Protein AF-A0A960Y472-F1 (afdb_monomer_lite)

Sequence (62 aa):
MKKGDRAKIKKNTFLFQGFFVHTNSIVEIAEITEEGIHVVYNDKEGFPHVIPNLKESELELV

Foldseek 3Di:
DDAQFKKFFQDPWDDDPRDIDHGRAIWGFHDQDPQGTWTWGQDPVRDTDIDPRDHPVRIGTD

Secondary structure (DSSP, 8-state):
--TT-EEEE-SPPEEETTEEE-TT-EEEEEEE-SS-EEEEEE-TT--EEEEEEE-GGGEEE-

Radius of gyration: 10.47 Å; chains: 1; bounding box: 24×25×26 Å

pLDDT: mean 94.3, std 2.87, range [85.81, 97.56]

Structure (mmCIF, N/CA/C/O backbone):
data_AF-A0A960Y472-F1
#
_entry.id   AF-A0A960Y472-F1
#
loop_
_atom_site.group_PDB
_atom_site.id
_atom_site.type_symbol
_atom_site.label_atom_id
_atom_site.label_alt_id
_atom_site.label_comp_id
_atom_site.label_asym_id
_atom_site.label_entity_id
_atom_site.label_seq_id
_atom_site.pdbx_PDB_ins_code
_atom_site.Cartn_x
_atom_site.Cartn_y
_atom_site.Cartn_z
_atom_site.occupancy
_atom_site.B_iso_or_equiv
_atom_site.auth_seq_id
_atom_site.auth_comp_id
_atom_site.auth_asym_id
_atom_site.auth_atom_id
_atom_site.pdbx_PDB_model_num
ATOM 1 N N . MET A 1 1 ? -6.694 -8.995 3.383 1.00 86.12 1 MET A N 1
ATOM 2 C CA . MET A 1 1 ? -5.344 -8.574 2.947 1.00 86.12 1 MET A CA 1
ATOM 3 C C . MET A 1 1 ? -4.328 -9.201 3.889 1.00 86.12 1 MET A C 1
ATOM 5 O O . MET A 1 1 ? -4.645 -9.353 5.064 1.00 86.12 1 MET A O 1
ATOM 9 N N . LYS A 1 2 ? -3.147 -9.582 3.410 1.00 92.62 2 LYS A N 1
ATOM 10 C CA . LYS A 1 2 ? -2.013 -10.046 4.226 1.00 92.62 2 LYS A CA 1
ATOM 11 C C . LYS A 1 2 ? -0.706 -9.443 3.709 1.00 92.62 2 LYS A C 1
ATOM 13 O O . LYS A 1 2 ? -0.642 -8.966 2.580 1.00 92.62 2 LYS A O 1
ATOM 18 N N . LYS A 1 3 ? 0.346 -9.495 4.530 1.00 94.62 3 LYS A N 1
ATOM 19 C CA . LYS A 1 3 ? 1.703 -9.109 4.122 1.00 94.62 3 LYS A CA 1
ATOM 20 C C . LYS A 1 3 ? 2.119 -9.842 2.838 1.00 94.62 3 LYS A C 1
ATOM 22 O O . LYS A 1 3 ? 1.941 -11.057 2.743 1.00 94.62 3 LYS A O 1
ATOM 27 N N . GLY A 1 4 ? 2.675 -9.097 1.886 1.00 95.44 4 GLY A N 1
ATOM 28 C CA . GLY A 1 4 ? 3.079 -9.575 0.563 1.00 95.44 4 GLY A CA 1
ATOM 29 C C . GLY A 1 4 ? 1.969 -9.575 -0.495 1.00 95.44 4 GLY A C 1
ATOM 30 O O . GLY A 1 4 ? 2.267 -9.794 -1.668 1.00 95.44 4 GLY A O 1
ATOM 31 N N . ASP A 1 5 ? 0.707 -9.319 -0.129 1.00 96.62 5 ASP A N 1
ATOM 32 C CA . ASP A 1 5 ? -0.345 -9.101 -1.127 1.00 96.62 5 ASP A CA 1
ATOM 33 C C . ASP A 1 5 ? -0.081 -7.805 -1.905 1.00 96.62 5 ASP A C 1
ATOM 35 O O . ASP A 1 5 ? 0.514 -6.855 -1.389 1.00 96.62 5 ASP A O 1
ATOM 39 N N . ARG A 1 6 ? -0.586 -7.737 -3.138 1.00 96.94 6 ARG A N 1
ATOM 40 C CA . ARG A 1 6 ? -0.613 -6.499 -3.919 1.00 96.94 6 ARG A CA 1
ATOM 41 C C . ARG A 1 6 ? -1.986 -5.853 -3.833 1.00 96.94 6 ARG A C 1
ATOM 43 O O . ARG A 1 6 ? -3.009 -6.534 -3.865 1.00 96.94 6 ARG A O 1
ATOM 50 N N . ALA A 1 7 ? -2.001 -4.532 -3.745 1.00 97.06 7 ALA A N 1
ATOM 51 C CA . ALA A 1 7 ? -3.218 -3.742 -3.696 1.00 97.06 7 ALA A CA 1
ATOM 52 C C . ALA A 1 7 ? -3.103 -2.491 -4.574 1.00 97.06 7 ALA A C 1
ATOM 54 O O . ALA A 1 7 ? -2.010 -1.993 -4.835 1.00 97.06 7 ALA A O 1
ATOM 55 N N . LYS A 1 8 ? -4.241 -1.962 -5.018 1.00 97.06 8 LYS A N 1
ATOM 5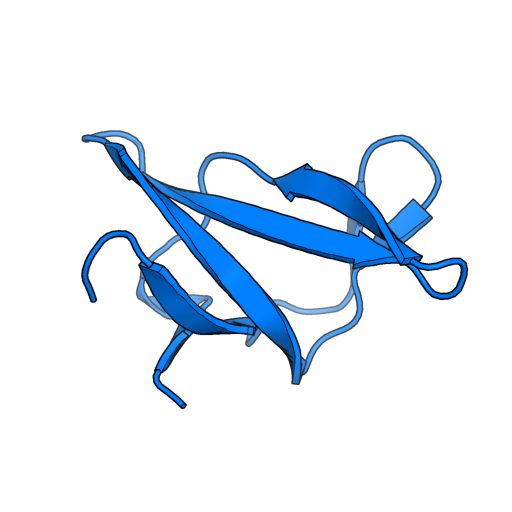6 C CA . LYS A 1 8 ? -4.374 -0.633 -5.615 1.00 97.06 8 LYS A CA 1
ATOM 57 C C . LYS A 1 8 ? -4.743 0.384 -4.551 1.00 97.06 8 LYS A C 1
ATOM 59 O O . LYS A 1 8 ? -5.630 0.138 -3.738 1.00 97.06 8 LYS A O 1
ATOM 64 N N . ILE A 1 9 ? -4.136 1.562 -4.621 1.00 96.31 9 ILE A N 1
ATOM 65 C CA . ILE A 1 9 ? -4.531 2.707 -3.796 1.00 96.31 9 ILE A CA 1
ATOM 66 C C . ILE A 1 9 ? -5.828 3.317 -4.342 1.00 96.31 9 ILE A C 1
ATOM 68 O O . ILE A 1 9 ? -5.829 3.893 -5.424 1.00 96.31 9 ILE A O 1
ATOM 72 N N . LYS A 1 10 ? -6.925 3.271 -3.585 1.00 97.12 10 LYS A N 1
ATOM 73 C CA . LYS A 1 10 ? -8.180 3.980 -3.904 1.00 97.12 10 LYS A CA 1
ATOM 74 C C . LYS A 1 10 ? -8.197 5.426 -3.411 1.00 97.12 10 LYS A C 1
ATOM 76 O O . LYS A 1 10 ? -9.027 6.215 -3.856 1.00 97.12 10 LYS A O 1
ATOM 81 N N . LYS A 1 11 ? -7.302 5.780 -2.485 1.00 95.06 11 LYS A N 1
ATOM 82 C CA . LYS A 1 11 ? -7.160 7.148 -1.973 1.00 95.06 11 LYS A CA 1
ATOM 83 C C . 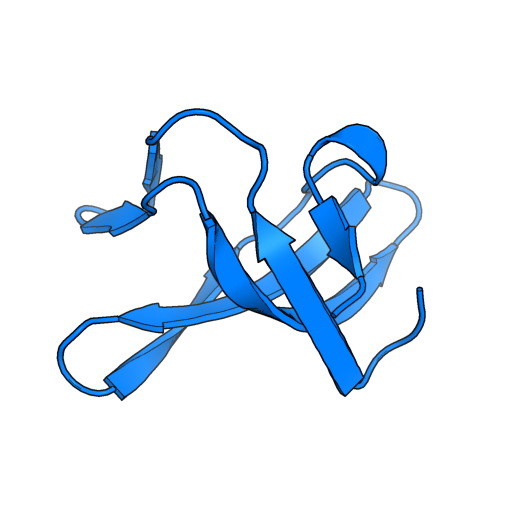LYS A 1 11 ? -6.889 8.136 -3.113 1.00 95.06 11 LYS A C 1
ATOM 85 O O . LYS A 1 11 ? -6.134 7.832 -4.040 1.00 95.06 11 LYS A O 1
ATOM 90 N N . ASN A 1 12 ? -7.474 9.331 -3.028 1.00 95.56 12 ASN A N 1
ATOM 91 C CA . ASN A 1 12 ? -7.143 10.436 -3.931 1.00 95.56 12 ASN A CA 1
ATOM 92 C C . ASN A 1 12 ? -5.642 10.730 -3.892 1.00 95.56 12 ASN A C 1
ATOM 94 O O . ASN A 1 12 ? -5.035 10.634 -2.829 1.00 95.56 12 ASN A O 1
ATOM 98 N N . THR A 1 13 ? -5.079 11.111 -5.041 1.00 95.19 13 THR A N 1
ATOM 99 C CA . THR A 1 13 ? -3.654 11.442 -5.179 1.00 95.19 13 THR A CA 1
ATOM 100 C C . THR A 1 13 ? -3.214 12.390 -4.066 1.00 95.19 13 THR A C 1
ATOM 102 O O . THR A 1 13 ? -3.861 13.410 -3.827 1.00 95.19 13 THR A O 1
ATOM 105 N N . PHE A 1 14 ? -2.118 12.053 -3.392 1.00 95.12 14 PHE A N 1
ATOM 106 C CA . PHE A 1 14 ? -1.637 12.788 -2.226 1.00 95.12 14 PHE A CA 1
ATOM 107 C C . PHE A 1 14 ? -0.125 12.984 -2.271 1.00 95.12 14 PHE A C 1
ATOM 109 O O . PHE A 1 14 ? 0.596 12.229 -2.921 1.00 95.12 14 PHE A O 1
ATOM 116 N N . LEU A 1 15 ? 0.344 14.025 -1.585 1.00 94.31 15 LEU A N 1
ATOM 117 C CA . LEU A 1 15 ? 1.765 14.290 -1.404 1.00 94.31 15 LEU A CA 1
ATOM 118 C C . LEU A 1 15 ? 2.263 13.508 -0.187 1.00 94.31 15 LEU A C 1
ATOM 120 O O . LEU A 1 15 ? 1.721 13.654 0.909 1.00 94.31 15 LEU A O 1
ATOM 124 N N . PHE A 1 16 ? 3.311 12.716 -0.370 1.00 93.19 16 PHE A N 1
ATOM 125 C CA . PHE A 1 16 ? 4.004 12.022 0.705 1.00 93.19 16 PHE A CA 1
ATOM 126 C C . PHE A 1 16 ? 5.504 12.248 0.543 1.00 93.19 16 PHE A C 1
ATOM 128 O O . PHE A 1 16 ? 6.049 12.004 -0.524 1.00 93.19 16 PHE A O 1
ATOM 135 N N . GLN A 1 17 ? 6.153 12.795 1.575 1.00 89.88 17 GLN A N 1
ATOM 136 C CA . GLN A 1 17 ? 7.604 13.044 1.610 1.00 89.88 17 GLN A CA 1
ATOM 137 C C . GLN A 1 17 ? 8.194 13.702 0.340 1.00 89.88 17 GLN A C 1
ATOM 139 O O . GLN A 1 17 ? 9.322 13.426 -0.050 1.00 89.88 17 GLN A O 1
ATOM 144 N N . GLY A 1 18 ? 7.443 14.605 -0.299 1.00 89.44 18 GLY A N 1
ATOM 145 C CA . GLY A 1 18 ? 7.907 15.348 -1.476 1.00 89.44 18 GLY A CA 1
ATOM 146 C C . GL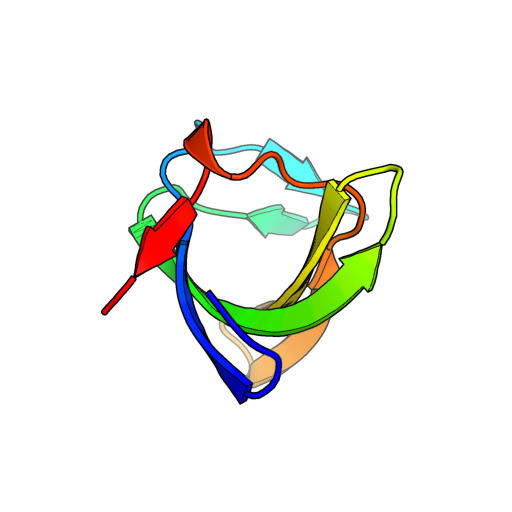Y A 1 18 ? 7.602 14.701 -2.830 1.00 89.44 18 GLY A C 1
ATOM 147 O O . GLY A 1 18 ? 7.898 15.316 -3.851 1.00 89.44 18 GLY A O 1
ATOM 148 N N . PHE A 1 19 ? 6.955 13.533 -2.872 1.00 89.19 19 PHE A N 1
ATOM 149 C CA . PHE A 1 19 ? 6.478 12.916 -4.111 1.00 89.19 19 PHE A CA 1
ATOM 150 C C . PHE A 1 19 ? 4.968 12.672 -4.098 1.00 89.19 19 PHE A C 1
ATOM 152 O O . PHE A 1 19 ? 4.327 12.554 -3.051 1.00 89.19 19 PHE A O 1
ATOM 159 N N . PHE A 1 20 ? 4.382 12.621 -5.292 1.00 92.69 20 PHE A N 1
ATOM 160 C CA . PHE A 1 20 ? 2.963 12.337 -5.453 1.00 92.69 20 PHE A CA 1
ATOM 161 C C . PHE A 1 20 ? 2.726 10.834 -5.535 1.00 92.69 20 PHE A C 1
ATOM 163 O O . PHE A 1 20 ? 3.277 10.147 -6.395 1.00 92.69 20 PHE A O 1
ATOM 170 N N . VAL A 1 21 ? 1.857 10.344 -4.660 1.00 94.12 21 VAL A N 1
ATOM 171 C CA . VAL A 1 21 ? 1.325 8.987 -4.712 1.00 94.12 21 VAL A CA 1
ATOM 172 C C . VAL A 1 21 ? 0.007 9.048 -5.459 1.00 94.12 21 VAL A C 1
ATOM 174 O O . VAL A 1 21 ? -0.952 9.664 -4.991 1.00 94.12 21 VAL A O 1
ATOM 177 N N . HIS A 1 22 ? -0.037 8.441 -6.640 1.00 94.31 22 HIS A N 1
ATOM 178 C CA . HIS A 1 22 ? -1.211 8.512 -7.499 1.00 94.31 22 HIS A CA 1
ATOM 179 C C . HIS A 1 22 ? -2.277 7.491 -7.101 1.00 94.31 22 HIS A C 1
ATOM 181 O O . HIS A 1 22 ? -1.975 6.349 -6.744 1.00 94.31 22 HIS A O 1
ATOM 187 N N . THR A 1 23 ? -3.542 7.878 -7.231 1.00 95.75 23 THR A N 1
ATOM 188 C CA . THR A 1 23 ? -4.668 6.938 -7.174 1.00 95.75 23 THR A CA 1
ATOM 189 C C . THR A 1 23 ? -4.486 5.827 -8.214 1.00 95.75 23 THR A C 1
ATOM 191 O O . THR A 1 23 ? -3.970 6.064 -9.305 1.00 95.75 23 THR A O 1
ATOM 194 N N . ASN A 1 24 ? -4.921 4.616 -7.880 1.00 95.56 24 ASN A N 1
ATOM 195 C CA . ASN A 1 24 ? -4.750 3.363 -8.620 1.00 95.56 24 ASN A CA 1
ATOM 196 C C . ASN A 1 24 ? -3.304 2.859 -8.755 1.00 95.56 24 ASN A C 1
ATOM 198 O O . ASN A 1 24 ? -3.080 1.875 -9.462 1.00 95.56 24 ASN A O 1
ATOM 202 N N . SER A 1 25 ? -2.334 3.470 -8.066 1.00 95.19 25 SER A N 1
ATOM 203 C CA . SER A 1 25 ? -0.978 2.914 -7.984 1.00 95.19 25 SER A CA 1
ATOM 204 C C . SER A 1 25 ? -1.000 1.539 -7.325 1.00 95.19 25 SER A C 1
ATOM 206 O O . SER A 1 25 ? -1.726 1.330 -6.350 1.00 95.19 25 SER A O 1
ATOM 208 N N . ILE A 1 26 ? -0.193 0.619 -7.856 1.00 96.19 26 ILE A N 1
ATOM 209 C CA . ILE A 1 26 ? -0.009 -0.719 -7.294 1.00 96.19 26 ILE A CA 1
ATOM 210 C C . ILE A 1 26 ? 1.033 -0.640 -6.183 1.00 96.19 26 ILE A C 1
ATOM 212 O O . ILE A 1 26 ? 2.127 -0.120 -6.391 1.00 96.19 26 ILE A O 1
ATOM 216 N N . VAL A 1 27 ? 0.687 -1.181 -5.024 1.00 96.50 27 VAL A N 1
ATOM 217 C CA . VAL A 1 27 ? 1.541 -1.258 -3.841 1.00 96.50 27 VAL A CA 1
ATOM 218 C C . VAL A 1 27 ? 1.555 -2.672 -3.287 1.00 96.50 27 VAL A C 1
ATOM 220 O O . VAL A 1 27 ? 0.648 -3.462 -3.551 1.00 96.50 27 VAL A O 1
ATOM 223 N N . GLU A 1 28 ? 2.580 -2.991 -2.509 1.00 97.56 28 GLU A N 1
ATOM 224 C CA . GLU A 1 28 ? 2.678 -4.253 -1.775 1.00 97.56 28 GLU A CA 1
ATOM 225 C C . GLU A 1 28 ? 2.386 -4.024 -0.291 1.00 97.56 28 GLU A C 1
ATOM 227 O O . GLU A 1 28 ? 2.864 -3.052 0.288 1.00 97.56 28 GLU A O 1
ATOM 232 N N . ILE A 1 29 ? 1.614 -4.902 0.346 1.00 97.19 29 ILE A N 1
ATOM 233 C CA . ILE A 1 29 ? 1.343 -4.811 1.783 1.00 97.19 29 ILE A CA 1
ATOM 234 C C . ILE A 1 29 ? 2.611 -5.184 2.560 1.00 97.19 29 ILE A C 1
ATOM 236 O O . ILE A 1 29 ? 3.021 -6.345 2.572 1.00 97.19 29 ILE A O 1
ATOM 240 N N . ALA A 1 30 ? 3.211 -4.210 3.241 1.00 96.62 30 ALA A N 1
ATOM 241 C CA . ALA A 1 30 ? 4.421 -4.396 4.038 1.00 96.62 30 ALA A CA 1
ATOM 242 C C . ALA A 1 30 ? 4.098 -4.966 5.426 1.00 96.62 30 ALA A C 1
ATOM 244 O O . ALA A 1 30 ? 4.741 -5.911 5.892 1.00 96.62 30 ALA A O 1
ATOM 245 N N . GLU A 1 31 ? 3.091 -4.385 6.077 1.00 95.75 31 GLU A N 1
ATOM 246 C CA . GLU A 1 31 ? 2.674 -4.713 7.436 1.00 95.75 31 GLU A CA 1
ATOM 247 C C . GLU A 1 31 ? 1.219 -4.286 7.667 1.00 95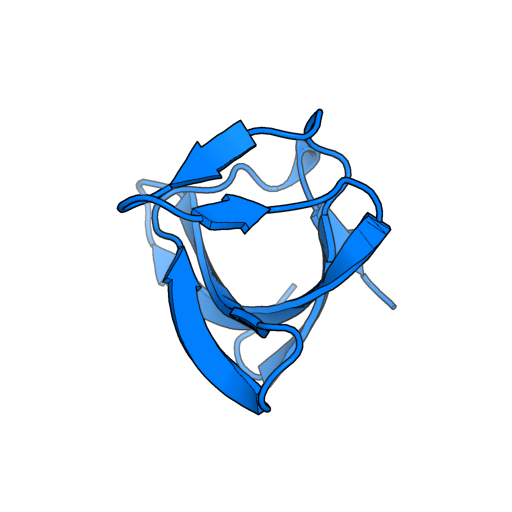.75 31 GLU A C 1
ATOM 249 O O . GLU A 1 31 ? 0.722 -3.349 7.043 1.00 95.75 31 GLU A O 1
ATOM 254 N N . ILE A 1 32 ? 0.527 -4.996 8.557 1.00 95.50 32 ILE A N 1
ATOM 255 C CA . ILE A 1 32 ? -0.809 -4.638 9.032 1.00 95.50 32 ILE A CA 1
ATOM 256 C C . ILE A 1 32 ? -0.686 -4.446 10.540 1.00 95.50 32 ILE A C 1
ATOM 258 O O . ILE A 1 32 ? -0.325 -5.386 11.247 1.00 95.50 32 ILE A O 1
ATOM 262 N N . THR A 1 33 ? -0.958 -3.234 11.010 1.00 94.06 33 THR A N 1
ATOM 263 C CA . THR A 1 33 ? -0.915 -2.852 12.424 1.00 94.06 33 THR A CA 1
ATOM 264 C C . THR A 1 33 ? -2.319 -2.483 12.906 1.00 94.06 33 THR A C 1
ATOM 266 O O . THR A 1 33 ? -3.265 -2.418 12.120 1.00 94.06 33 THR A O 1
ATOM 269 N N . GLU A 1 34 ? -2.475 -2.224 14.206 1.00 92.00 34 GLU A N 1
ATOM 270 C CA . GLU A 1 34 ? -3.744 -1.725 14.759 1.00 92.00 34 GLU A CA 1
ATOM 271 C C . GLU A 1 34 ? -4.094 -0.312 14.255 1.00 92.00 34 GLU A C 1
ATOM 273 O O . GLU A 1 34 ? -5.267 0.052 14.197 1.00 92.00 34 GLU A O 1
ATOM 278 N N . GLU A 1 35 ? -3.093 0.481 13.855 1.00 91.50 35 GLU A N 1
ATOM 279 C CA . GLU A 1 35 ? -3.281 1.848 13.350 1.00 91.50 35 GLU A CA 1
ATOM 280 C C . GLU A 1 35 ? -3.657 1.891 11.862 1.00 91.50 35 GLU A C 1
ATOM 282 O O . GLU A 1 35 ? -4.265 2.858 11.395 1.00 91.50 35 GLU A O 1
ATOM 287 N N . GLY A 1 36 ? -3.298 0.852 11.106 1.00 94.38 36 GLY A N 1
ATOM 288 C CA . GLY A 1 36 ? -3.609 0.744 9.690 1.00 94.38 36 GLY A CA 1
ATOM 289 C C . GLY A 1 36 ? -2.661 -0.177 8.934 1.00 94.38 36 GLY A C 1
ATOM 290 O O . GLY A 1 36 ? -1.952 -1.011 9.490 1.00 94.38 36 GLY A O 1
ATOM 291 N N . ILE A 1 37 ? -2.662 -0.026 7.617 1.00 96.69 37 ILE A N 1
ATOM 292 C CA . ILE A 1 37 ? -1.925 -0.871 6.686 1.00 96.69 37 ILE A CA 1
ATOM 293 C C . ILE A 1 37 ? -0.750 -0.071 6.134 1.00 96.69 37 ILE A C 1
ATOM 295 O O . ILE A 1 37 ? -0.919 1.025 5.597 1.00 96.69 37 ILE A O 1
ATOM 299 N N . HIS A 1 38 ? 0.451 -0.617 6.283 1.00 96.81 38 HIS A N 1
ATOM 300 C CA . HIS A 1 38 ? 1.676 -0.044 5.741 1.00 96.81 38 HIS A CA 1
ATOM 301 C C . HIS A 1 38 ? 1.968 -0.716 4.410 1.00 96.81 38 HIS A C 1
ATOM 303 O O . HIS A 1 38 ? 1.905 -1.943 4.300 1.00 96.81 38 HIS A O 1
ATOM 309 N N . VAL A 1 39 ? 2.285 0.076 3.391 1.00 97.00 39 VAL A N 1
ATOM 310 C CA . VAL A 1 39 ? 2.487 -0.432 2.031 1.00 97.00 39 VAL A CA 1
ATOM 311 C C . VAL A 1 39 ? 3.804 0.046 1.438 1.00 97.00 39 VAL A C 1
ATOM 313 O O . VAL A 1 39 ? 4.242 1.162 1.707 1.00 97.00 39 VAL A O 1
ATOM 316 N N . VAL A 1 40 ? 4.421 -0.787 0.605 1.00 97.25 40 VAL A N 1
ATOM 317 C CA . VAL A 1 40 ? 5.563 -0.410 -0.228 1.00 97.25 40 VAL A CA 1
ATOM 318 C C . VAL A 1 40 ? 5.041 0.116 -1.558 1.00 97.25 40 VAL A C 1
ATOM 320 O O . VAL A 1 40 ? 4.411 -0.609 -2.330 1.00 97.25 40 VAL A O 1
ATOM 323 N N . TYR A 1 41 ? 5.317 1.386 -1.819 1.00 95.56 41 TYR A N 1
ATOM 324 C CA . TYR A 1 41 ? 5.087 2.057 -3.089 1.00 95.56 41 TYR A CA 1
ATOM 325 C C . TYR A 1 41 ? 6.420 2.243 -3.803 1.00 95.56 41 TYR A C 1
ATOM 327 O O . TYR A 1 41 ? 7.33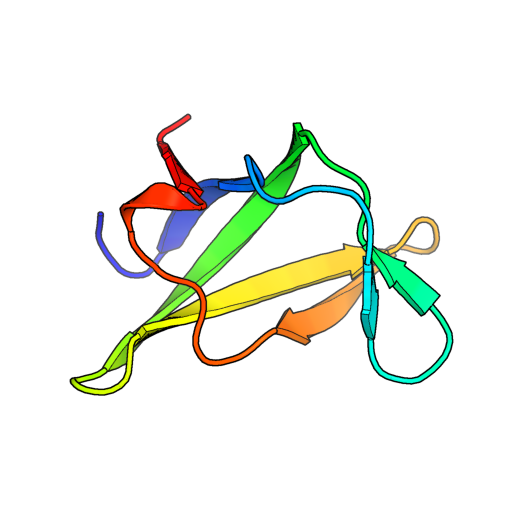5 2.835 -3.242 1.00 95.56 41 TYR A O 1
ATOM 335 N N . ASN A 1 42 ? 6.524 1.767 -5.040 1.00 93.75 42 ASN A N 1
ATOM 336 C CA . ASN A 1 42 ? 7.674 2.070 -5.885 1.00 93.75 42 ASN A CA 1
ATOM 337 C C . ASN A 1 42 ? 7.346 3.301 -6.723 1.00 93.75 42 ASN A C 1
ATOM 339 O O . ASN A 1 42 ? 6.316 3.327 -7.404 1.00 93.75 42 ASN A O 1
ATOM 343 N N . ASP A 1 43 ? 8.202 4.317 -6.668 1.00 88.50 43 ASP A N 1
ATOM 344 C CA . ASP A 1 43 ? 8.049 5.486 -7.528 1.00 88.50 43 ASP A CA 1
ATOM 345 C C . ASP A 1 43 ? 8.360 5.164 -9.003 1.00 88.50 43 ASP A C 1
ATOM 347 O O . ASP A 1 43 ? 8.628 4.022 -9.388 1.00 88.50 43 ASP A O 1
ATOM 351 N N . LYS A 1 44 ? 8.305 6.186 -9.865 1.00 85.81 44 LYS A N 1
ATOM 352 C CA . LYS A 1 44 ? 8.554 6.027 -11.306 1.00 85.81 44 LYS A CA 1
ATOM 353 C C . LYS A 1 44 ? 9.980 5.586 -11.640 1.00 85.81 44 LYS A C 1
ATOM 355 O O . LYS A 1 44 ? 10.189 5.044 -12.721 1.00 85.81 44 LYS A O 1
ATOM 360 N N . GLU A 1 45 ? 10.935 5.842 -10.754 1.00 88.50 45 GLU A N 1
ATOM 361 C CA . GLU A 1 45 ? 12.335 5.446 -10.905 1.00 88.50 45 GLU A CA 1
ATOM 362 C C . GLU A 1 45 ? 12.598 4.063 -10.282 1.00 88.50 45 GLU A C 1
ATOM 364 O O . GLU A 1 45 ? 13.675 3.495 -10.455 1.00 88.50 45 GLU A O 1
ATOM 369 N N . GLY A 1 46 ? 11.589 3.478 -9.627 1.00 88.44 46 GLY A N 1
ATOM 370 C CA . GLY A 1 46 ? 11.647 2.164 -9.001 1.00 88.44 46 GLY A CA 1
ATOM 371 C C . GLY A 1 46 ? 12.170 2.191 -7.567 1.00 88.44 46 GLY A C 1
ATOM 372 O O . GLY A 1 46 ? 12.462 1.124 -7.026 1.00 88.44 46 GLY A O 1
ATOM 373 N N . PHE A 1 47 ? 12.292 3.367 -6.940 1.00 91.00 47 PHE A N 1
ATOM 374 C CA . PHE A 1 47 ? 12.719 3.443 -5.546 1.00 91.00 47 PHE A CA 1
ATOM 375 C C . PHE A 1 47 ? 11.551 3.114 -4.605 1.00 91.00 47 PHE A C 1
ATOM 377 O O . PHE A 1 47 ? 10.459 3.672 -4.766 1.00 91.00 47 PHE A O 1
ATOM 384 N N . PRO A 1 48 ? 11.757 2.210 -3.628 1.00 94.44 48 PRO A N 1
ATOM 385 C CA . PRO A 1 48 ? 10.716 1.806 -2.698 1.00 94.44 48 PRO A CA 1
ATOM 386 C C . PRO A 1 48 ? 10.533 2.835 -1.581 1.00 94.44 48 PRO A C 1
ATOM 388 O O . PRO A 1 48 ? 11.489 3.249 -0.926 1.00 94.44 48 PRO A O 1
ATOM 391 N N . HIS A 1 49 ? 9.276 3.160 -1.295 1.00 94.44 49 HIS A N 1
ATOM 392 C CA . HIS A 1 49 ? 8.857 4.041 -0.211 1.00 94.44 49 HIS A CA 1
ATOM 393 C C . HIS A 1 49 ? 7.791 3.359 0.637 1.00 94.44 49 HIS A C 1
ATOM 395 O O . HIS A 1 49 ? 6.832 2.796 0.106 1.00 94.44 49 HIS A O 1
ATOM 401 N N . VAL A 1 50 ? 7.928 3.431 1.960 1.00 96.31 50 VAL A N 1
ATOM 402 C CA . VAL A 1 50 ? 6.927 2.883 2.884 1.00 96.31 50 VAL A CA 1
ATOM 403 C C . VAL A 1 50 ? 5.908 3.963 3.213 1.00 96.31 50 VAL A C 1
ATOM 405 O O . VAL A 1 50 ? 6.241 4.975 3.827 1.00 96.31 50 VAL A O 1
ATOM 408 N N . ILE A 1 51 ? 4.659 3.735 2.817 1.00 95.88 51 ILE A N 1
ATOM 409 C CA . ILE A 1 51 ? 3.527 4.599 3.146 1.00 95.88 51 ILE A CA 1
ATOM 410 C C . ILE A 1 51 ? 2.808 3.984 4.353 1.00 95.88 51 ILE A C 1
ATOM 412 O O . ILE A 1 51 ? 2.222 2.906 4.214 1.00 95.88 51 ILE A O 1
ATOM 416 N N . PRO A 1 52 ? 2.842 4.631 5.531 1.00 95.94 52 PRO A N 1
ATOM 417 C CA . PRO A 1 52 ? 2.217 4.102 6.732 1.00 95.94 52 PRO A CA 1
ATOM 418 C C . PRO A 1 52 ? 0.722 4.437 6.805 1.00 95.94 52 PRO A C 1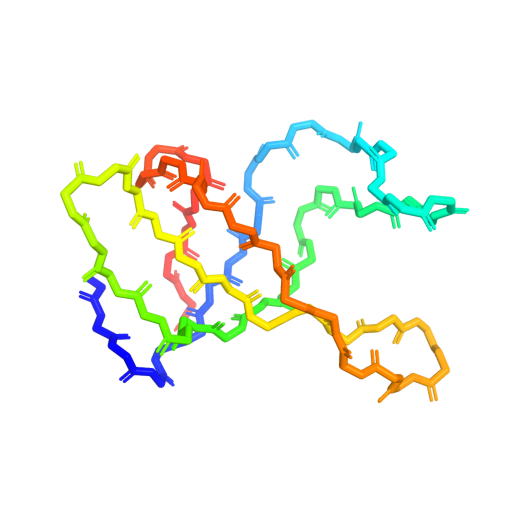
ATOM 420 O O . PRO A 1 52 ? 0.246 5.406 6.210 1.00 95.94 52 PRO A O 1
ATOM 423 N N . ASN A 1 53 ? 0.012 3.672 7.635 1.00 95.12 53 ASN A N 1
ATOM 424 C CA . ASN A 1 53 ? -1.314 4.000 8.164 1.00 95.12 53 ASN A CA 1
ATOM 425 C C . ASN A 1 53 ? -2.396 4.271 7.097 1.00 95.12 53 ASN A C 1
ATOM 427 O O . ASN A 1 53 ? -3.245 5.150 7.267 1.00 95.12 53 ASN A O 1
ATOM 431 N N . LEU A 1 54 ? -2.395 3.506 5.998 1.00 95.19 54 LEU A N 1
ATOM 432 C CA . LEU A 1 54 ? -3.526 3.476 5.068 1.00 95.19 54 LEU A CA 1
ATOM 433 C C . LEU A 1 54 ? -4.676 2.655 5.651 1.00 95.19 54 LEU A C 1
ATOM 435 O O . LEU A 1 54 ? -4.474 1.624 6.291 1.00 95.19 54 LEU A O 1
ATOM 439 N N . LYS A 1 55 ? -5.908 3.094 5.407 1.00 95.81 55 LYS A N 1
ATOM 440 C CA . LYS A 1 55 ? -7.104 2.347 5.802 1.00 95.81 55 LYS A CA 1
ATOM 441 C C . LYS A 1 55 ? -7.371 1.225 4.808 1.00 95.81 55 LYS A C 1
ATOM 443 O O . LYS A 1 55 ? -7.123 1.371 3.615 1.00 95.81 55 LYS A O 1
ATOM 448 N N . GLU A 1 56 ? -7.992 0.145 5.270 1.00 93.50 56 GLU A N 1
ATOM 449 C CA . GLU A 1 56 ? -8.437 -0.936 4.381 1.00 93.50 56 GLU A CA 1
ATOM 450 C C . GLU A 1 56 ? -9.382 -0.425 3.279 1.00 93.50 56 GLU A C 1
ATOM 452 O O . GLU A 1 56 ? -9.271 -0.839 2.132 1.00 93.50 56 GLU A O 1
ATOM 457 N N . SER A 1 57 ? -10.236 0.561 3.582 1.00 95.38 57 SER A N 1
ATOM 458 C CA . SER A 1 57 ? -11.121 1.200 2.595 1.00 95.38 57 SER A CA 1
ATOM 459 C C . SER A 1 57 ? -10.395 2.046 1.540 1.00 95.38 57 SER A C 1
ATOM 461 O O . SER A 1 57 ? -10.983 2.389 0.513 1.00 95.38 57 SER A O 1
ATOM 463 N N . GLU A 1 58 ? -9.129 2.392 1.774 1.00 96.25 58 GLU A N 1
ATOM 464 C CA . GLU A 1 58 ? -8.270 3.119 0.836 1.00 96.25 58 GLU A CA 1
ATOM 465 C C . GLU A 1 58 ? -7.484 2.172 -0.084 1.00 96.25 58 GLU A C 1
ATOM 467 O O . GLU A 1 58 ? -6.720 2.651 -0.924 1.00 96.25 58 GLU A O 1
ATOM 472 N N . LEU A 1 59 ? -7.672 0.855 0.047 1.00 96.44 59 LEU A N 1
ATOM 473 C CA . LEU A 1 59 ? -6.955 -0.179 -0.691 1.00 96.44 59 LEU A CA 1
ATOM 474 C C . LEU A 1 59 ? -7.925 -1.163 -1.365 1.00 96.44 59 LEU A C 1
ATOM 476 O O . LEU A 1 59 ? -9.022 -1.430 -0.884 1.00 96.44 59 LEU A O 1
ATOM 480 N N . GLU A 1 60 ? -7.512 -1.722 -2.498 1.00 96.88 60 GLU A N 1
ATOM 481 C CA . GLU A 1 60 ? -8.242 -2.767 -3.224 1.00 96.88 60 GLU A CA 1
ATOM 482 C C . GLU A 1 60 ? -7.276 -3.885 -3.606 1.00 96.88 60 GLU A C 1
ATOM 484 O O . GLU A 1 60 ? -6.299 -3.619 -4.298 1.00 96.88 60 GLU A O 1
ATOM 489 N N . LEU A 1 61 ? -7.517 -5.119 -3.154 1.00 94.75 61 LEU A N 1
ATOM 490 C CA . LEU A 1 61 ? -6.672 -6.261 -3.524 1.00 94.75 61 LEU A CA 1
ATOM 491 C C . LEU A 1 61 ? -6.679 -6.494 -5.041 1.00 94.75 61 LEU A C 1
ATOM 493 O O . LEU A 1 61 ? -7.713 -6.324 -5.690 1.00 94.75 61 LEU A O 1
ATOM 497 N N . VAL A 1 62 ? -5.521 -6.889 -5.574 1.00 89.50 62 VAL A N 1
ATOM 498 C CA . VAL A 1 62 ? -5.296 -7.196 -6.998 1.00 89.50 62 VAL A CA 1
ATOM 499 C C . VAL A 1 62 ? -5.092 -8.687 -7.201 1.00 89.50 62 VAL A C 1
ATOM 501 O O . VAL A 1 62 ? -4.363 -9.291 -6.384 1.00 89.50 62 VAL A O 1
#